Protein AF-A0A9P0KLL9-F1 (afdb_monomer_lite)

Sequence (148 aa):
MRATLGLKLNLAKDNGVITVTLPPHCSHRLQPLDISVFAPFKANYNTAVDSWLLHHPGNPLSIYEIAACVGIAFERSMTPSNIKSGFKKAGIYPFDRNVFTDDDFLCSSVTDREFININNTEVSIVDENTSSSSKVAQTVTNDTLNDQ

pLDDT: mean 76.07, std 23.39, range [25.08, 97.12]

Radius of gyration: 29.49 Å; chains: 1; bounding box: 62×68×82 Å

InterPro domains:
  IPR004875 DDE superfamily endonuclease domain [PF03184] (13-87)

Organism: Acanthoscelides obtectus (NCBI:txid200917)

Secondary structure (DSSP, 8-state):
-HHHHHHHHHHHHHTTPPPPPPPTT-HHHH-HIIIIIHHHHHHHHHHHHHHHHHHSTTPPP-HHHHHHHHHHHHHHHS-HHHHHHHHHHTTTTTT-GGGS-HHHHGGGGGGPPP---TTS----------------------------

Structure (mmCIF, N/CA/C/O backbone):
data_AF-A0A9P0KLL9-F1
#
_entry.id   AF-A0A9P0KLL9-F1
#
loop_
_atom_site.group_PDB
_atom_site.id
_atom_site.type_symbol
_atom_site.label_atom_id
_atom_site.label_alt_id
_atom_site.label_comp_id
_atom_site.label_asym_id
_atom_site.label_entity_id
_atom_site.label_seq_id
_atom_site.pdbx_PDB_ins_code
_atom_site.Cartn_x
_atom_site.Cartn_y
_atom_site.Cartn_z
_atom_site.occupancy
_atom_site.B_iso_or_equiv
_atom_site.auth_seq_id
_atom_site.auth_comp_id
_atom_site.auth_asym_id
_atom_site.auth_atom_id
_atom_site.pdbx_PDB_model_num
ATOM 1 N N . MET A 1 1 ? -26.943 -3.746 -10.048 1.00 51.50 1 MET A N 1
ATOM 2 C CA . MET A 1 1 ? -25.761 -3.629 -9.157 1.00 51.50 1 MET A CA 1
ATOM 3 C C . MET A 1 1 ? -25.981 -4.185 -7.739 1.00 51.50 1 MET A C 1
ATOM 5 O O . MET A 1 1 ? -25.050 -4.763 -7.200 1.00 51.50 1 MET A O 1
ATOM 9 N N . ARG A 1 2 ? -27.183 -4.085 -7.134 1.00 49.59 2 ARG A N 1
ATOM 10 C CA . ARG A 1 2 ? -27.468 -4.601 -5.770 1.00 49.59 2 ARG A CA 1
ATOM 11 C C . ARG A 1 2 ? -27.401 -6.134 -5.600 1.00 49.59 2 ARG A C 1
ATOM 13 O O . ARG A 1 2 ? -26.975 -6.594 -4.549 1.00 49.59 2 ARG A O 1
ATOM 20 N N . ALA A 1 3 ? -27.763 -6.921 -6.616 1.00 52.56 3 ALA A N 1
ATOM 21 C CA . ALA A 1 3 ? -27.830 -8.386 -6.496 1.00 52.56 3 ALA A CA 1
ATOM 22 C C . ALA A 1 3 ? -26.451 -9.074 -6.374 1.00 52.56 3 ALA A C 1
ATOM 24 O O . ALA A 1 3 ? -26.300 -10.049 -5.645 1.00 52.56 3 ALA A O 1
ATOM 25 N N . THR A 1 4 ? -25.419 -8.547 -7.039 1.00 58.06 4 THR A N 1
ATOM 26 C CA . THR A 1 4 ? -24.081 -9.169 -7.075 1.00 58.06 4 THR A CA 1
ATOM 27 C C . THR A 1 4 ? -23.281 -8.940 -5.788 1.00 58.06 4 THR A C 1
ATOM 29 O O . THR A 1 4 ? -22.448 -9.766 -5.424 1.00 58.06 4 THR A O 1
ATOM 32 N N . LEU A 1 5 ? -23.533 -7.830 -5.084 1.00 61.66 5 LEU A N 1
ATOM 33 C CA . LEU A 1 5 ? -22.906 -7.525 -3.791 1.00 61.66 5 LEU A CA 1
ATOM 34 C C . LEU A 1 5 ? -23.389 -8.477 -2.689 1.00 61.66 5 LEU A C 1
ATOM 36 O O . LEU A 1 5 ? -22.569 -8.975 -1.923 1.00 61.66 5 LEU A O 1
ATOM 40 N N . GLY A 1 6 ? -24.690 -8.789 -2.664 1.00 69.12 6 GLY A N 1
ATOM 41 C CA . GLY A 1 6 ? -25.258 -9.744 -1.707 1.00 69.12 6 GLY A CA 1
ATOM 42 C C . GLY A 1 6 ? -24.632 -11.135 -1.823 1.00 69.12 6 GLY A C 1
ATOM 43 O O . GLY A 1 6 ? -24.276 -11.729 -0.812 1.00 69.12 6 GLY A O 1
ATOM 44 N N . LEU A 1 7 ? -24.395 -11.613 -3.051 1.00 72.56 7 LEU A N 1
ATOM 45 C CA . LEU A 1 7 ? -23.780 -12.924 -3.288 1.00 72.56 7 LEU A CA 1
ATOM 46 C C . LEU A 1 7 ? -22.358 -13.024 -2.706 1.00 72.56 7 LEU A C 1
ATOM 48 O O . LEU A 1 7 ? -22.002 -14.040 -2.117 1.00 72.56 7 LEU A O 1
ATOM 52 N N . LYS A 1 8 ? -21.556 -11.959 -2.831 1.00 78.19 8 LYS A N 1
ATOM 53 C CA . LYS A 1 8 ? -20.176 -11.927 -2.318 1.00 78.19 8 LYS A CA 1
ATOM 54 C C . LYS A 1 8 ? -20.123 -11.862 -0.793 1.00 78.19 8 LYS A C 1
ATOM 56 O O . LYS A 1 8 ? -19.280 -12.514 -0.189 1.00 78.19 8 LYS A O 1
ATOM 61 N N . LEU A 1 9 ? -21.026 -11.096 -0.180 1.00 84.56 9 LEU A N 1
ATOM 62 C CA . LEU A 1 9 ? -21.125 -10.999 1.278 1.00 84.56 9 LEU A CA 1
ATOM 63 C C . LEU A 1 9 ? -21.615 -12.309 1.896 1.00 84.56 9 LEU A C 1
ATOM 65 O O . LEU A 1 9 ? -21.080 -12.726 2.919 1.00 84.56 9 LEU A O 1
ATOM 69 N N . ASN A 1 10 ? -22.578 -12.974 1.254 1.00 86.62 10 ASN A N 1
ATOM 70 C CA . ASN A 1 10 ? -23.039 -14.294 1.679 1.00 86.62 10 ASN A CA 1
ATOM 71 C C . ASN A 1 10 ? -21.893 -15.309 1.616 1.00 86.62 10 ASN A C 1
ATOM 73 O O . ASN A 1 10 ? -21.615 -15.959 2.613 1.00 86.62 10 ASN A O 1
ATOM 77 N N . LEU A 1 11 ? -21.136 -15.340 0.512 1.00 89.81 11 LEU A N 1
ATOM 78 C CA . LEU A 1 11 ? -19.970 -16.218 0.392 1.00 89.81 11 LEU A CA 1
ATOM 79 C C . LEU A 1 11 ? -18.906 -15.934 1.465 1.00 89.81 11 LEU A C 1
ATOM 81 O O . LEU A 1 11 ? -18.360 -16.865 2.050 1.00 89.81 11 LEU A O 1
ATOM 85 N N . ALA A 1 12 ? -18.609 -14.662 1.745 1.00 88.62 12 ALA A N 1
ATOM 86 C CA . ALA A 1 12 ? -17.678 -14.288 2.809 1.00 88.62 12 ALA A CA 1
ATOM 87 C C . ALA A 1 12 ? -18.175 -14.768 4.183 1.00 88.62 12 ALA A C 1
ATOM 89 O O . ALA A 1 12 ? -17.413 -15.369 4.939 1.00 88.62 12 ALA A O 1
ATOM 90 N N . LYS A 1 13 ? -19.466 -14.569 4.472 1.00 88.81 13 LYS A N 1
ATOM 91 C CA . LYS A 1 13 ? -20.107 -15.002 5.717 1.00 88.81 13 LYS A CA 1
ATOM 92 C C . LYS A 1 13 ? -20.065 -16.522 5.886 1.00 88.81 13 LYS A C 1
ATOM 94 O O . LYS A 1 13 ? -19.702 -16.988 6.962 1.00 88.81 13 LYS A O 1
ATOM 99 N N . ASP A 1 14 ? -20.366 -17.272 4.831 1.00 93.06 14 ASP A N 1
ATOM 100 C CA . ASP A 1 14 ? -20.361 -18.740 4.840 1.00 93.06 14 ASP A CA 1
ATOM 101 C C . ASP A 1 14 ? -18.948 -19.313 5.058 1.00 93.06 14 ASP A C 1
ATOM 103 O O . ASP A 1 14 ? -18.797 -20.395 5.617 1.00 93.06 14 ASP A O 1
ATOM 107 N N . ASN A 1 15 ? -17.903 -18.561 4.687 1.00 93.00 15 ASN A N 1
ATOM 108 C CA . ASN A 1 15 ? -16.495 -18.910 4.920 1.00 93.00 15 ASN A CA 1
ATOM 109 C C . ASN A 1 15 ? -15.908 -18.301 6.211 1.00 93.00 1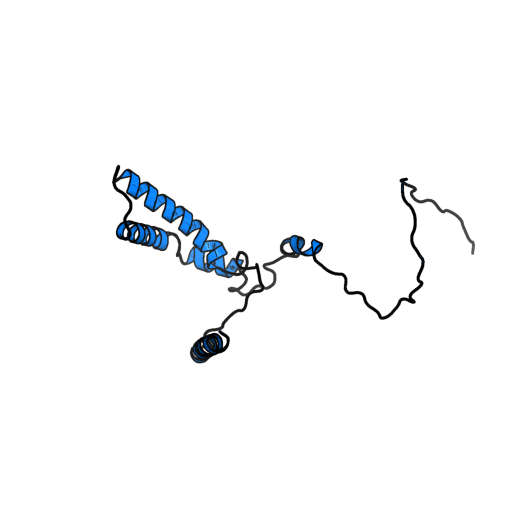5 ASN A C 1
ATOM 111 O O . ASN A 1 15 ? -14.697 -18.361 6.422 1.00 93.00 15 ASN A O 1
ATOM 115 N N . GLY A 1 16 ? -16.727 -17.683 7.072 1.00 91.00 16 GLY A N 1
ATOM 116 C CA . GLY A 1 16 ? -16.264 -17.084 8.330 1.00 91.00 16 GLY A CA 1
ATOM 117 C C . GLY A 1 16 ? -15.412 -15.818 8.165 1.00 91.00 16 GLY A C 1
ATOM 118 O O . GLY A 1 16 ? -14.706 -15.421 9.092 1.00 91.00 16 GLY A O 1
ATOM 119 N N . VAL A 1 17 ? -15.463 -15.164 7.002 1.00 90.81 17 VAL A N 1
ATOM 120 C CA . VAL A 1 17 ? -14.743 -13.915 6.731 1.00 90.81 17 VAL A CA 1
ATOM 121 C C . VAL A 1 17 ? -15.547 -12.730 7.260 1.00 90.81 17 VAL A C 1
ATOM 123 O O . VAL A 1 17 ? -16.651 -12.434 6.797 1.00 90.81 17 VAL A O 1
ATOM 126 N N . ILE A 1 18 ? -14.965 -12.001 8.210 1.00 87.62 18 ILE A N 1
ATOM 127 C CA . ILE A 1 18 ? -15.554 -10.777 8.757 1.00 87.62 18 ILE A CA 1
ATOM 128 C C . ILE A 1 18 ? -15.317 -9.634 7.769 1.00 87.62 18 ILE A C 1
ATOM 130 O O . ILE A 1 18 ? -14.180 -9.258 7.493 1.00 87.62 18 ILE A O 1
ATOM 134 N N . THR A 1 19 ? -16.401 -9.065 7.242 1.00 87.19 19 THR A N 1
ATOM 135 C CA . THR A 1 19 ? -16.330 -7.902 6.349 1.00 87.19 19 THR A CA 1
ATOM 136 C C . THR A 1 19 ? -16.503 -6.618 7.153 1.00 87.19 19 THR A C 1
ATOM 138 O O . THR A 1 19 ? -17.522 -6.434 7.817 1.00 87.19 19 THR A O 1
ATOM 141 N N . VAL A 1 20 ? -15.525 -5.715 7.071 1.00 84.62 20 VAL A N 1
ATOM 142 C CA . VAL A 1 20 ? -15.559 -4.408 7.741 1.00 84.62 20 VAL A CA 1
ATOM 143 C C . VAL A 1 20 ? -15.996 -3.338 6.744 1.00 84.62 20 VAL A C 1
ATOM 145 O O . VAL A 1 20 ? -15.449 -3.248 5.646 1.00 84.62 20 VAL A O 1
ATOM 148 N N . THR A 1 21 ? -16.978 -2.519 7.125 1.00 85.19 21 THR A N 1
ATOM 149 C CA . THR A 1 21 ? -17.396 -1.353 6.333 1.00 85.19 21 THR A CA 1
ATOM 150 C C . THR A 1 21 ? -16.693 -0.116 6.868 1.00 85.19 21 THR A C 1
ATOM 152 O O . THR A 1 21 ? -16.770 0.164 8.061 1.00 85.19 21 THR A O 1
ATOM 155 N N . LEU A 1 22 ? -16.007 0.610 5.988 1.00 83.12 22 LEU A N 1
ATOM 156 C CA . LEU A 1 22 ? -15.314 1.843 6.343 1.00 83.12 22 LEU A CA 1
ATOM 157 C C . LEU A 1 22 ? -16.194 3.056 6.009 1.00 83.12 22 LEU A C 1
ATOM 159 O O . LEU A 1 22 ? -16.860 3.041 4.969 1.00 83.12 22 LEU A O 1
ATOM 163 N N . PRO A 1 23 ? -16.196 4.105 6.848 1.00 81.56 23 PRO A N 1
ATOM 164 C CA . PRO A 1 23 ? -16.811 5.376 6.497 1.00 81.56 23 PRO A CA 1
ATOM 165 C C . PRO A 1 23 ? -16.180 5.969 5.223 1.00 81.56 23 PRO A C 1
ATOM 167 O O . PRO A 1 23 ? -15.019 5.679 4.899 1.00 81.56 23 PRO A O 1
ATOM 170 N N . PRO A 1 24 ? -16.939 6.784 4.470 1.00 80.00 24 PRO A N 1
ATOM 171 C CA . PRO A 1 24 ? -16.434 7.417 3.258 1.00 80.00 24 PRO A CA 1
ATOM 172 C C . PRO A 1 24 ? -15.208 8.293 3.557 1.00 80.00 24 PRO A C 1
ATOM 174 O O . PRO A 1 24 ? -15.094 8.874 4.628 1.00 80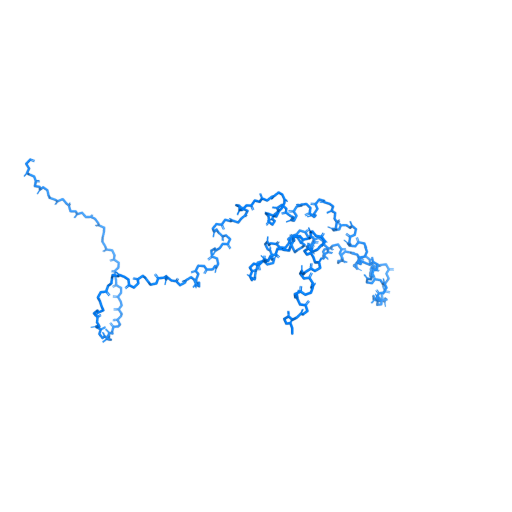.00 24 PRO A O 1
ATOM 177 N N . HIS A 1 25 ? -14.289 8.387 2.590 1.00 77.00 25 HIS A N 1
ATOM 178 C CA . HIS A 1 25 ? -13.059 9.198 2.652 1.00 77.00 25 HIS A CA 1
ATOM 179 C C . HIS A 1 25 ? -12.031 8.828 3.745 1.00 77.00 25 HIS A C 1
ATOM 181 O O . HIS A 1 25 ? -11.017 9.509 3.893 1.00 77.00 25 HIS A O 1
ATOM 187 N N . CYS A 1 26 ? -12.189 7.691 4.427 1.00 79.56 26 CYS A N 1
ATOM 188 C CA . CYS A 1 26 ? -11.271 7.254 5.487 1.00 79.56 26 CYS A CA 1
ATOM 189 C C . CYS A 1 26 ? -10.224 6.207 5.052 1.00 79.56 26 CYS A C 1
ATOM 191 O O . CYS A 1 26 ? -9.555 5.621 5.905 1.00 79.56 26 CYS A O 1
ATOM 193 N N . SER A 1 27 ? -10.035 5.958 3.748 1.00 82.50 27 SER A N 1
ATOM 194 C CA . SER A 1 27 ? -9.109 4.913 3.264 1.00 82.50 27 SER A CA 1
ATOM 195 C C . SER A 1 27 ? -7.678 5.101 3.780 1.00 82.50 27 SER A C 1
ATOM 197 O O . SER A 1 27 ? -7.089 4.180 4.337 1.00 82.50 27 SER A O 1
ATOM 199 N N . HIS A 1 28 ? -7.179 6.339 3.745 1.00 81.81 28 HIS A N 1
ATOM 200 C CA . HIS A 1 28 ? -5.840 6.733 4.201 1.00 81.81 28 HIS A CA 1
ATOM 201 C C . HIS A 1 28 ? -5.576 6.560 5.717 1.00 81.81 28 HIS A C 1
ATOM 203 O O . HIS A 1 28 ? -4.471 6.836 6.198 1.00 81.81 28 HIS A O 1
ATOM 209 N N . ARG A 1 29 ? -6.595 6.159 6.485 1.00 82.25 29 ARG A N 1
ATOM 210 C CA . ARG A 1 29 ? -6.558 5.965 7.944 1.00 82.25 29 ARG A CA 1
ATOM 211 C C . ARG A 1 29 ? -6.951 4.557 8.364 1.00 82.25 29 ARG A C 1
ATOM 213 O O . ARG A 1 29 ? -6.419 4.056 9.344 1.00 82.25 29 ARG A O 1
ATOM 220 N N . LEU A 1 30 ? -7.870 3.930 7.632 1.00 85.69 30 LEU A N 1
ATOM 221 C CA . LEU A 1 30 ? -8.467 2.653 8.018 1.00 85.69 30 LEU A CA 1
ATOM 222 C C . LEU A 1 30 ? -8.073 1.481 7.120 1.00 85.69 30 LEU A C 1
ATOM 224 O O . LEU A 1 30 ? -8.311 0.344 7.510 1.00 85.69 30 LEU A O 1
ATOM 228 N N . GLN A 1 31 ? -7.491 1.708 5.938 1.00 90.38 31 GLN A N 1
ATOM 229 C CA . GLN A 1 31 ? -7.033 0.619 5.071 1.00 90.38 31 GLN A CA 1
ATOM 230 C C . GLN A 1 31 ? -5.554 0.318 5.346 1.00 90.38 31 GLN A C 1
ATOM 232 O O . GLN A 1 31 ? -4.693 1.095 4.932 1.00 90.38 31 GLN A O 1
ATOM 237 N N . PRO A 1 32 ? -5.211 -0.819 5.991 1.00 90.12 32 PRO A N 1
ATOM 238 C CA . PRO A 1 32 ? -3.824 -1.150 6.340 1.00 90.12 32 PRO A CA 1
ATOM 239 C C . PRO A 1 32 ? -2.862 -1.092 5.150 1.00 90.12 32 PRO A C 1
ATOM 241 O O . PRO A 1 32 ? -1.712 -0.681 5.290 1.00 90.12 32 PRO A O 1
ATOM 244 N N . LEU A 1 33 ? -3.356 -1.471 3.970 1.00 89.94 33 LEU A N 1
ATOM 245 C CA . LEU A 1 33 ? -2.595 -1.487 2.728 1.00 89.94 33 LEU A CA 1
ATOM 246 C C . LEU A 1 33 ? -2.168 -0.076 2.284 1.00 89.94 33 LEU A C 1
ATOM 248 O O . LEU A 1 33 ? -0.998 0.137 1.957 1.00 89.94 33 LEU A O 1
ATOM 252 N N . ASP A 1 34 ? -3.087 0.890 2.348 1.00 90.06 34 ASP A N 1
ATOM 253 C CA . ASP A 1 34 ? -2.813 2.294 2.026 1.00 90.06 34 ASP A CA 1
ATOM 254 C C . ASP A 1 34 ? -1.873 2.937 3.054 1.00 90.06 34 ASP A C 1
ATOM 256 O O . ASP A 1 34 ? -1.024 3.755 2.700 1.00 90.06 34 ASP A O 1
ATOM 260 N N . ILE A 1 35 ? -2.001 2.553 4.327 1.00 88.88 35 ILE A N 1
ATOM 261 C CA . ILE A 1 35 ? -1.278 3.174 5.444 1.00 88.88 35 ILE A CA 1
ATOM 262 C C . ILE A 1 35 ? 0.209 2.811 5.455 1.00 88.88 35 ILE A C 1
ATOM 264 O O . ILE A 1 35 ? 1.039 3.686 5.711 1.00 88.88 35 ILE A O 1
ATOM 268 N N . SER A 1 36 ? 0.558 1.534 5.263 1.00 90.69 36 SER A N 1
ATOM 269 C CA . SER A 1 36 ? 1.928 1.056 5.513 1.00 90.69 36 SER A CA 1
ATOM 270 C C . SER A 1 36 ? 2.601 0.360 4.337 1.00 90.69 36 SER A C 1
ATOM 272 O O . SER A 1 36 ? 3.826 0.287 4.319 1.00 90.69 36 SER A O 1
ATOM 274 N N . VAL A 1 37 ? 1.851 -0.154 3.361 1.00 91.12 37 VAL A N 1
ATOM 275 C CA . VAL A 1 37 ? 2.403 -1.048 2.330 1.00 91.12 37 VAL A CA 1
ATOM 276 C C . VAL A 1 37 ? 2.586 -0.339 0.993 1.00 91.12 37 VAL A C 1
ATOM 278 O O . VAL A 1 37 ? 3.614 -0.513 0.339 1.00 91.12 37 VAL A O 1
ATOM 281 N N . PHE A 1 38 ? 1.637 0.500 0.577 1.00 91.56 38 PHE A N 1
ATOM 282 C CA . PHE A 1 38 ? 1.735 1.176 -0.719 1.00 91.56 38 PHE A CA 1
ATOM 283 C C . PHE A 1 38 ? 2.823 2.242 -0.788 1.00 91.56 38 PHE A C 1
ATOM 285 O O . PHE A 1 38 ? 3.422 2.417 -1.849 1.00 91.56 38 PHE A O 1
ATOM 292 N N . ALA A 1 39 ? 3.118 2.925 0.317 1.00 91.62 39 ALA A N 1
ATOM 293 C CA . ALA A 1 39 ? 4.223 3.878 0.366 1.00 91.62 39 ALA A CA 1
ATOM 294 C C . ALA A 1 39 ? 5.586 3.211 0.065 1.00 91.62 39 ALA A C 1
ATOM 296 O O . ALA A 1 39 ? 6.228 3.615 -0.910 1.00 91.62 39 ALA A O 1
ATOM 297 N N . PRO A 1 40 ? 6.021 2.162 0.797 1.00 93.69 40 PRO A N 1
ATOM 298 C CA . PRO A 1 40 ? 7.266 1.468 0.474 1.00 93.69 40 PRO A CA 1
ATOM 299 C C . PRO A 1 40 ? 7.201 0.729 -0.865 1.00 93.69 40 PRO A C 1
ATOM 301 O O . PRO A 1 40 ? 8.213 0.668 -1.556 1.00 93.69 40 PRO A O 1
ATOM 304 N N . PHE A 1 41 ? 6.032 0.227 -1.281 1.00 95.81 41 PHE A N 1
ATOM 305 C CA . PHE A 1 41 ? 5.880 -0.409 -2.593 1.00 95.81 41 PHE A CA 1
ATOM 306 C C . PHE A 1 41 ? 6.205 0.543 -3.740 1.00 95.81 41 PHE A C 1
ATOM 308 O O . PHE A 1 41 ? 7.011 0.195 -4.597 1.00 95.81 41 PHE A O 1
ATOM 315 N N . LYS A 1 42 ? 5.647 1.759 -3.735 1.00 94.56 42 LYS A N 1
ATOM 316 C CA . LYS A 1 42 ? 5.939 2.771 -4.762 1.00 94.56 42 LYS A CA 1
ATOM 317 C C . LYS A 1 42 ? 7.421 3.142 -4.783 1.00 94.56 42 LYS A C 1
ATOM 319 O O . LYS A 1 42 ? 8.009 3.215 -5.855 1.00 94.56 42 LYS A O 1
ATOM 324 N N . ALA A 1 43 ? 8.029 3.329 -3.611 1.00 95.75 43 ALA A N 1
ATOM 325 C CA . ALA A 1 43 ? 9.450 3.650 -3.510 1.00 95.75 43 ALA A CA 1
ATOM 326 C C . ALA A 1 43 ? 10.331 2.526 -4.083 1.00 95.75 43 ALA A C 1
ATOM 328 O O . ALA A 1 43 ? 11.158 2.773 -4.957 1.00 95.75 43 ALA A O 1
ATOM 329 N N . ASN A 1 44 ? 10.103 1.284 -3.651 1.00 95.81 44 ASN A N 1
ATOM 330 C CA . ASN A 1 44 ? 10.863 0.125 -4.116 1.00 95.81 44 ASN A CA 1
ATOM 331 C C . ASN A 1 44 ? 10.633 -0.174 -5.602 1.00 95.81 44 ASN A C 1
ATOM 333 O O . ASN A 1 44 ? 11.563 -0.595 -6.285 1.00 95.81 44 ASN A O 1
ATOM 337 N N . TYR A 1 45 ? 9.417 0.049 -6.103 1.00 97.12 45 TYR A N 1
ATOM 338 C CA . TYR A 1 45 ? 9.099 -0.092 -7.519 1.00 97.12 45 TYR A CA 1
ATOM 339 C C . TYR A 1 45 ? 9.871 0.916 -8.365 1.00 97.12 45 TYR A C 1
ATOM 341 O O . TYR A 1 45 ? 10.519 0.517 -9.328 1.00 97.12 45 TYR A O 1
ATOM 349 N N . ASN A 1 46 ? 9.884 2.191 -7.966 1.00 96.12 46 ASN A N 1
ATOM 350 C CA . ASN A 1 46 ? 10.662 3.217 -8.658 1.00 96.12 46 ASN A CA 1
ATOM 351 C C . ASN A 1 46 ? 12.150 2.848 -8.683 1.00 96.12 46 ASN A C 1
ATOM 353 O O . ASN A 1 46 ? 12.752 2.826 -9.748 1.00 96.12 46 ASN A O 1
ATOM 357 N N . THR A 1 47 ? 12.716 2.420 -7.549 1.00 96.44 47 THR A N 1
ATOM 358 C CA . THR A 1 47 ? 14.111 1.954 -7.496 1.00 96.44 47 THR A CA 1
ATOM 359 C C . THR A 1 47 ? 14.376 0.745 -8.401 1.00 96.44 47 THR A C 1
ATOM 361 O O . THR A 1 47 ? 15.443 0.656 -9.007 1.00 96.44 47 THR A O 1
ATOM 364 N N . ALA A 1 48 ? 13.437 -0.201 -8.501 1.00 95.50 48 ALA A N 1
ATOM 365 C CA . ALA A 1 48 ? 13.580 -1.363 -9.378 1.00 95.50 48 ALA A CA 1
ATOM 366 C C . ALA A 1 48 ? 13.572 -0.959 -10.861 1.00 95.50 48 ALA A C 1
ATOM 368 O O . ALA A 1 48 ? 14.415 -1.435 -11.623 1.00 95.50 48 ALA A O 1
ATOM 369 N N . VAL A 1 49 ? 12.676 -0.047 -11.245 1.00 95.25 49 VAL A N 1
ATOM 370 C CA . VAL A 1 49 ? 12.600 0.498 -12.608 1.00 95.25 49 VAL A CA 1
ATOM 371 C C . VAL A 1 49 ? 13.856 1.299 -12.947 1.00 95.25 49 VAL A C 1
ATOM 373 O O . VAL A 1 49 ? 14.461 1.055 -13.988 1.00 95.25 49 VAL A O 1
ATOM 376 N N . ASP A 1 50 ? 14.296 2.191 -12.058 1.00 95.06 50 ASP A N 1
ATOM 377 C CA . ASP A 1 50 ? 15.503 3.004 -12.250 1.00 95.06 50 ASP A CA 1
ATOM 378 C C . ASP A 1 50 ? 16.747 2.124 -12.422 1.00 95.06 50 ASP A C 1
ATOM 380 O O . ASP A 1 50 ? 17.556 2.335 -13.327 1.00 95.06 50 ASP A O 1
ATOM 384 N N . SER A 1 51 ? 16.870 1.083 -11.591 1.00 95.06 51 SER A N 1
ATOM 385 C CA . SER A 1 51 ? 17.933 0.087 -11.720 1.00 95.06 51 SER A CA 1
ATOM 386 C C . SER A 1 51 ? 17.870 -0.609 -13.077 1.00 95.06 51 SER A C 1
ATOM 388 O O . SER A 1 51 ? 18.884 -0.708 -13.764 1.00 95.06 51 SER A O 1
ATOM 390 N N . TRP A 1 52 ? 16.693 -1.063 -13.511 1.00 95.12 52 TRP A N 1
ATOM 391 C CA . TRP A 1 52 ? 16.562 -1.752 -14.793 1.00 95.12 52 TRP A CA 1
ATOM 392 C C . TRP A 1 52 ? 16.961 -0.862 -15.978 1.00 95.12 52 TRP A C 1
ATOM 394 O O . TRP A 1 52 ? 17.724 -1.309 -16.838 1.00 95.12 52 TRP A O 1
ATOM 404 N N . LEU A 1 53 ? 16.508 0.396 -15.983 1.00 94.75 53 LEU A N 1
ATOM 405 C CA . LEU A 1 53 ? 16.813 1.380 -17.027 1.00 94.75 53 LEU A CA 1
ATOM 406 C C . LEU A 1 53 ? 18.311 1.690 -17.111 1.00 94.75 53 LEU A C 1
ATOM 408 O O . LEU A 1 53 ? 18.842 1.844 -18.209 1.00 94.75 53 LEU A O 1
ATOM 412 N N . LEU A 1 54 ? 19.006 1.731 -15.970 1.00 94.50 54 LEU A N 1
ATOM 413 C CA . LEU A 1 54 ? 20.453 1.947 -15.933 1.00 94.50 54 LEU A CA 1
ATOM 414 C C . LEU A 1 54 ? 21.233 0.794 -16.585 1.00 94.50 54 LEU A C 1
ATOM 416 O O . LEU A 1 54 ? 22.248 1.030 -17.238 1.00 94.50 54 LEU A O 1
ATOM 420 N N . HIS A 1 55 ? 20.755 -0.444 -16.433 1.00 93.50 55 HIS A N 1
ATOM 421 C CA . HIS A 1 55 ? 21.389 -1.627 -17.023 1.00 93.50 55 HIS A CA 1
ATOM 422 C C . HIS A 1 55 ? 21.004 -1.854 -18.498 1.00 93.50 55 HIS A C 1
ATOM 424 O O . HIS A 1 55 ? 21.702 -2.589 -19.193 1.00 93.50 55 HIS A O 1
ATOM 430 N N . HIS A 1 56 ? 19.930 -1.223 -18.987 1.00 91.88 56 HIS A N 1
ATOM 431 C CA . HIS A 1 56 ? 19.407 -1.399 -20.350 1.00 91.88 56 HIS A CA 1
ATOM 432 C C . HIS A 1 56 ? 19.172 -0.049 -21.052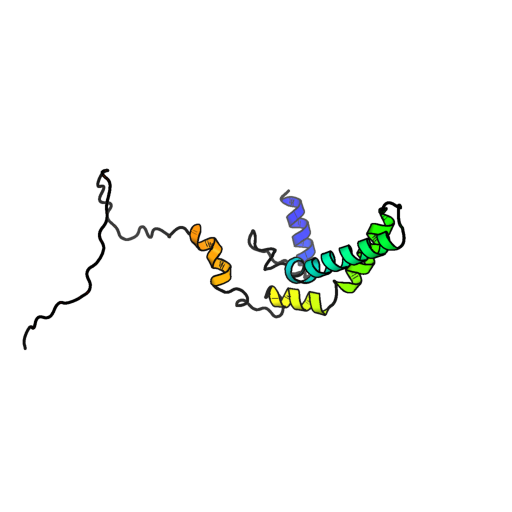 1.00 91.88 56 HIS A C 1
ATOM 434 O O . HIS A 1 56 ? 18.031 0.304 -21.370 1.00 91.88 56 HIS A O 1
ATOM 440 N N . PRO A 1 57 ? 20.238 0.727 -21.318 1.00 91.25 57 PRO A N 1
ATOM 441 C CA . PRO A 1 57 ? 20.103 2.044 -21.925 1.00 91.25 57 PRO A CA 1
ATOM 442 C C . PRO A 1 57 ? 19.490 1.953 -23.329 1.00 91.25 57 PRO A C 1
ATOM 444 O O . PRO A 1 57 ? 19.930 1.168 -24.166 1.00 91.25 57 PRO A O 1
ATOM 447 N N . GLY A 1 58 ? 18.482 2.788 -23.596 1.00 89.06 58 GLY A N 1
ATOM 448 C CA . GLY A 1 58 ? 17.817 2.873 -24.903 1.00 89.06 58 GLY A CA 1
ATOM 449 C C . GLY A 1 58 ? 16.743 1.812 -25.160 1.00 89.06 58 GLY A C 1
ATOM 450 O O . GLY A 1 58 ? 16.067 1.889 -26.186 1.00 89.06 58 GLY A O 1
ATOM 451 N N . ASN A 1 59 ? 16.532 0.874 -24.233 1.00 91.56 59 ASN A N 1
ATOM 452 C CA . ASN A 1 59 ? 15.474 -0.123 -24.349 1.00 91.56 59 ASN A CA 1
ATOM 453 C C . ASN A 1 59 ? 14.207 0.336 -23.609 1.00 91.56 59 ASN A C 1
ATOM 455 O O . ASN A 1 59 ? 14.285 0.733 -22.444 1.00 91.56 59 ASN A O 1
ATOM 459 N N . PRO A 1 60 ? 13.025 0.275 -24.247 1.00 89.75 60 PRO A N 1
ATOM 460 C CA . PRO A 1 60 ? 11.771 0.548 -23.562 1.00 89.75 60 PRO A CA 1
ATOM 461 C C . PRO A 1 60 ? 11.438 -0.576 -22.575 1.00 89.75 60 PRO A C 1
ATOM 463 O O . PRO A 1 60 ? 11.678 -1.752 -22.846 1.00 89.75 60 PRO A O 1
ATOM 466 N N . LEU A 1 61 ? 10.834 -0.209 -21.446 1.00 93.31 61 LEU A N 1
ATOM 467 C CA . LEU A 1 61 ? 10.330 -1.159 -20.457 1.00 93.31 61 LEU A CA 1
ATOM 468 C C . LEU A 1 61 ? 9.090 -1.870 -21.029 1.00 93.31 61 LEU A C 1
ATOM 470 O O . LEU A 1 61 ? 8.086 -1.210 -21.316 1.00 93.31 61 LEU A O 1
ATOM 474 N N . SER A 1 62 ? 9.131 -3.191 -21.210 1.00 94.94 62 SER A N 1
ATOM 475 C CA . SER A 1 62 ? 7.964 -3.958 -21.655 1.00 94.94 62 SER A CA 1
ATOM 476 C C . SER A 1 62 ? 7.126 -4.435 -20.464 1.00 94.94 62 SER A C 1
ATOM 478 O O . SER A 1 62 ? 7.487 -4.285 -19.294 1.00 94.94 62 SER A O 1
ATOM 480 N N . ILE A 1 63 ? 5.976 -5.045 -20.759 1.00 95.25 63 ILE A N 1
ATOM 481 C CA . ILE A 1 63 ? 5.089 -5.624 -19.742 1.00 95.25 63 ILE A CA 1
ATOM 482 C C . ILE A 1 63 ? 5.777 -6.704 -18.891 1.00 95.25 63 ILE A C 1
ATOM 484 O O . ILE A 1 63 ? 5.409 -6.887 -17.730 1.00 95.25 63 ILE A O 1
ATOM 488 N N . TYR A 1 64 ? 6.781 -7.397 -19.438 1.00 95.50 64 TYR A N 1
ATOM 489 C CA . TYR A 1 64 ? 7.508 -8.446 -18.726 1.00 95.50 64 TYR A CA 1
ATOM 490 C C . TYR A 1 64 ? 8.460 -7.855 -17.687 1.00 95.50 64 TYR A C 1
ATOM 492 O O . TYR A 1 64 ? 8.512 -8.335 -16.555 1.00 95.50 64 TYR A O 1
ATOM 500 N N . GLU A 1 65 ? 9.158 -6.770 -18.022 1.00 94.25 65 GLU A N 1
ATOM 501 C CA . GLU A 1 65 ? 10.048 -6.095 -17.079 1.00 94.25 65 GLU A CA 1
ATOM 502 C C . GLU A 1 65 ? 9.269 -5.307 -16.033 1.00 94.25 65 GLU A C 1
ATOM 504 O O . GLU A 1 65 ? 9.681 -5.277 -14.875 1.00 94.25 65 GLU A O 1
ATOM 509 N N . ILE A 1 66 ? 8.100 -4.760 -16.387 1.00 95.31 66 ILE A N 1
ATOM 510 C CA . ILE A 1 66 ? 7.155 -4.216 -15.400 1.00 95.31 66 ILE A CA 1
ATOM 511 C C . ILE A 1 66 ? 6.791 -5.299 -14.380 1.00 95.31 66 ILE A C 1
ATOM 513 O O . ILE A 1 66 ? 6.900 -5.063 -13.176 1.00 95.31 66 ILE A O 1
ATOM 517 N N . ALA A 1 67 ? 6.405 -6.496 -14.834 1.00 96.38 67 ALA A N 1
ATOM 518 C CA . ALA A 1 67 ? 6.064 -7.601 -13.940 1.00 96.38 67 ALA A CA 1
ATOM 519 C C . ALA A 1 67 ? 7.253 -8.022 -13.057 1.00 96.38 67 ALA A C 1
ATOM 521 O O . ALA A 1 67 ? 7.078 -8.245 -11.857 1.00 96.38 67 ALA A O 1
ATOM 522 N N . ALA A 1 68 ? 8.467 -8.060 -13.612 1.00 95.44 68 ALA A N 1
ATOM 523 C CA . ALA A 1 68 ? 9.683 -8.338 -12.849 1.00 95.44 68 ALA A CA 1
ATOM 524 C C . ALA A 1 68 ? 9.951 -7.267 -11.774 1.00 95.44 68 ALA A C 1
ATOM 526 O O . ALA A 1 68 ? 10.212 -7.601 -10.616 1.00 95.44 68 ALA A O 1
ATOM 527 N N . CYS A 1 69 ? 9.815 -5.982 -12.117 1.00 95.81 69 CYS A N 1
ATOM 528 C CA . CYS A 1 69 ? 9.971 -4.871 -11.175 1.00 95.81 69 CYS A CA 1
ATOM 529 C C . CYS A 1 69 ? 8.917 -4.915 -10.062 1.00 95.81 69 CYS A C 1
ATOM 531 O O . CYS A 1 69 ? 9.239 -4.674 -8.896 1.00 95.81 69 CYS A O 1
ATOM 533 N N . VAL A 1 70 ? 7.671 -5.275 -10.393 1.00 96.50 70 VAL A N 1
ATOM 534 C CA . VAL A 1 70 ? 6.608 -5.502 -9.403 1.00 96.50 70 VAL A CA 1
ATOM 535 C C . VAL A 1 70 ? 6.988 -6.630 -8.449 1.00 96.50 70 VAL A C 1
ATOM 537 O O . VAL A 1 70 ? 6.829 -6.451 -7.246 1.00 96.50 70 VAL A O 1
ATOM 540 N N . GLY A 1 71 ? 7.526 -7.748 -8.946 1.00 95.94 71 GLY A N 1
ATOM 541 C CA . GLY A 1 71 ? 7.985 -8.860 -8.104 1.00 95.94 71 GLY A CA 1
ATOM 542 C C . GLY A 1 71 ? 9.032 -8.421 -7.077 1.00 95.94 71 GLY A C 1
ATOM 543 O O . GLY A 1 71 ? 8.861 -8.642 -5.878 1.00 95.94 71 GLY A O 1
ATOM 544 N N . ILE A 1 72 ? 10.055 -7.689 -7.527 1.00 94.94 72 ILE A N 1
ATOM 545 C CA . ILE A 1 72 ? 11.116 -7.149 -6.659 1.00 94.94 72 ILE A CA 1
ATOM 546 C C . ILE A 1 72 ? 10.539 -6.192 -5.608 1.00 94.94 72 ILE A C 1
ATOM 548 O O . ILE A 1 72 ? 10.875 -6.263 -4.422 1.00 94.94 72 ILE A O 1
ATOM 552 N N . ALA A 1 73 ? 9.663 -5.277 -6.027 1.00 96.12 73 ALA A N 1
ATOM 553 C CA . ALA A 1 73 ? 9.047 -4.311 -5.127 1.00 96.12 73 ALA A CA 1
ATOM 554 C C . ALA A 1 73 ? 8.110 -4.983 -4.114 1.00 96.12 73 ALA A C 1
ATOM 556 O O . ALA A 1 73 ? 8.057 -4.567 -2.952 1.00 96.12 73 ALA A O 1
ATOM 557 N N . PHE A 1 74 ? 7.396 -6.028 -4.534 1.00 95.00 74 PHE A N 1
ATOM 558 C CA . PHE A 1 74 ? 6.461 -6.781 -3.709 1.00 95.00 74 PHE A CA 1
ATOM 559 C C . PHE A 1 74 ? 7.182 -7.457 -2.544 1.00 95.00 74 PHE A C 1
ATOM 561 O O . PHE A 1 74 ? 6.817 -7.209 -1.396 1.00 95.00 74 PHE A O 1
ATOM 568 N N . GLU A 1 75 ? 8.248 -8.216 -2.809 1.00 94.31 75 GLU A N 1
ATOM 569 C CA . GLU A 1 75 ? 9.017 -8.918 -1.769 1.00 94.31 75 GLU A CA 1
ATOM 570 C C . GLU A 1 75 ? 9.567 -7.969 -0.698 1.00 94.31 75 GLU A C 1
ATOM 572 O O . GLU A 1 75 ? 9.538 -8.271 0.496 1.00 94.31 75 GLU A O 1
ATOM 577 N N . ARG A 1 76 ? 10.018 -6.781 -1.109 1.00 92.56 76 ARG A N 1
ATOM 578 C CA . ARG A 1 76 ? 10.583 -5.774 -0.197 1.00 92.56 76 ARG A CA 1
ATOM 579 C C . ARG A 1 76 ? 9.535 -5.017 0.610 1.00 92.56 76 ARG A C 1
ATOM 581 O O . ARG A 1 76 ? 9.839 -4.508 1.687 1.00 92.56 76 ARG A O 1
ATOM 588 N N . SER A 1 77 ? 8.313 -4.908 0.097 1.00 92.88 77 SER A N 1
ATOM 589 C CA . SER A 1 77 ? 7.288 -4.021 0.665 1.00 92.88 77 SER A CA 1
ATOM 590 C C . SER A 1 77 ? 6.222 -4.778 1.446 1.00 92.88 77 SER A C 1
ATOM 592 O O . SER A 1 77 ? 5.747 -4.283 2.470 1.00 92.88 77 SER A O 1
ATOM 594 N N . MET A 1 78 ? 5.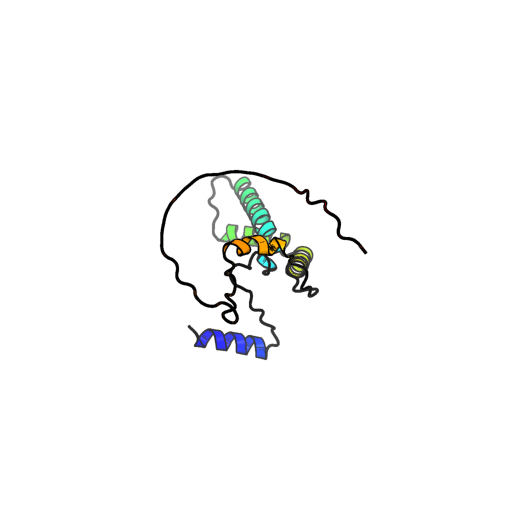893 -5.998 1.023 1.00 93.06 78 MET A N 1
ATOM 595 C CA . MET A 1 78 ? 4.880 -6.874 1.623 1.00 93.06 78 MET A CA 1
ATOM 596 C C . MET A 1 78 ? 5.452 -7.690 2.786 1.00 93.06 78 MET A C 1
ATOM 598 O O . MET A 1 78 ? 5.208 -8.888 2.923 1.00 93.06 78 MET A O 1
ATOM 602 N N . THR A 1 79 ? 6.248 -7.048 3.639 1.00 94.69 79 THR A N 1
ATOM 603 C CA . THR A 1 79 ? 6.860 -7.725 4.781 1.00 94.69 79 THR A CA 1
ATOM 604 C C . THR A 1 79 ? 5.845 -7.901 5.916 1.00 94.69 79 THR A C 1
ATOM 606 O O . THR A 1 79 ? 4.989 -7.033 6.124 1.00 94.69 79 THR A O 1
ATOM 609 N N . PRO A 1 80 ? 5.959 -8.966 6.736 1.00 94.56 80 PRO A N 1
ATOM 610 C CA . PRO A 1 80 ? 5.102 -9.140 7.908 1.00 94.56 80 PRO A CA 1
ATOM 611 C C . PRO A 1 80 ? 5.136 -7.944 8.866 1.00 94.56 80 PRO A C 1
ATOM 613 O O . PRO A 1 80 ? 4.136 -7.649 9.514 1.00 94.56 80 PRO A O 1
ATOM 616 N N . SER A 1 81 ? 6.274 -7.246 8.946 1.00 93.81 81 SER A N 1
ATOM 617 C CA . SER A 1 81 ? 6.426 -6.039 9.762 1.00 93.81 81 SER A CA 1
ATOM 618 C C . SER A 1 81 ? 5.538 -4.898 9.257 1.00 93.81 81 SER A C 1
ATOM 620 O O . SER A 1 81 ? 4.745 -4.350 10.025 1.00 93.81 81 SER A O 1
ATOM 622 N N . ASN A 1 82 ? 5.590 -4.599 7.953 1.00 92.50 82 ASN A N 1
ATOM 623 C CA . ASN A 1 82 ? 4.772 -3.547 7.345 1.00 92.50 82 ASN A CA 1
ATOM 624 C C . ASN A 1 82 ? 3.282 -3.863 7.457 1.00 92.50 82 ASN A C 1
ATOM 626 O O . ASN A 1 82 ? 2.495 -2.988 7.822 1.00 92.50 82 ASN A O 1
ATOM 630 N N . ILE A 1 83 ? 2.899 -5.118 7.213 1.00 93.06 83 ILE A N 1
ATOM 631 C CA . ILE A 1 83 ? 1.507 -5.564 7.322 1.00 93.06 83 ILE A CA 1
ATOM 632 C C . ILE A 1 83 ? 1.016 -5.386 8.764 1.00 93.06 83 ILE A C 1
ATOM 634 O O . ILE A 1 83 ? 0.037 -4.678 8.991 1.00 93.06 83 ILE A O 1
ATOM 638 N N . LYS A 1 84 ? 1.725 -5.935 9.761 1.00 94.38 84 LYS A N 1
ATOM 639 C CA . LYS A 1 84 ? 1.347 -5.799 11.181 1.00 94.38 84 LYS A CA 1
ATOM 640 C C . LYS A 1 84 ? 1.269 -4.336 11.622 1.00 94.38 84 LYS A C 1
ATOM 642 O O . LYS A 1 84 ? 0.334 -3.963 12.324 1.00 94.38 84 LYS A O 1
ATOM 647 N N . SER A 1 85 ? 2.217 -3.508 11.187 1.00 93.56 85 SER A N 1
ATOM 648 C CA . SER A 1 85 ? 2.223 -2.068 11.465 1.00 93.56 85 SER A CA 1
ATOM 649 C C . SER A 1 85 ? 0.985 -1.366 10.895 1.00 93.56 85 SER A C 1
ATOM 651 O O . SER A 1 85 ? 0.346 -0.584 11.597 1.00 93.56 85 SER A O 1
ATOM 653 N N . GLY A 1 86 ? 0.585 -1.701 9.663 1.00 93.38 86 GLY A N 1
ATOM 654 C CA . GLY A 1 86 ? -0.615 -1.150 9.027 1.00 93.38 86 GLY A CA 1
ATOM 655 C C . GLY A 1 86 ? -1.894 -1.504 9.779 1.00 93.38 86 GLY A C 1
ATOM 656 O O . GLY A 1 86 ? -2.718 -0.630 10.033 1.00 93.38 86 GLY A O 1
ATOM 657 N N . PHE A 1 87 ? -2.041 -2.765 10.198 1.00 93.00 87 PHE A N 1
ATOM 658 C CA . PHE A 1 87 ? -3.201 -3.212 10.980 1.00 93.00 87 PHE A CA 1
ATOM 659 C C . PHE A 1 87 ? -3.267 -2.566 12.365 1.00 93.00 87 PHE A C 1
ATOM 661 O O . PHE A 1 87 ? -4.354 -2.189 12.806 1.00 93.00 87 PHE A O 1
ATOM 668 N N . LYS A 1 88 ? -2.114 -2.393 13.020 1.00 93.38 88 LYS A N 1
ATOM 669 C CA . LYS A 1 88 ? -2.020 -1.705 14.311 1.00 93.38 88 LYS A CA 1
ATOM 670 C C . LYS A 1 88 ? -2.400 -0.232 14.179 1.00 93.38 88 LYS A C 1
ATOM 672 O O . LYS A 1 88 ? -3.179 0.271 14.975 1.00 93.38 88 LYS A O 1
ATOM 677 N N . LYS A 1 89 ? -1.883 0.452 13.156 1.00 90.75 89 LYS A N 1
ATOM 678 C CA . LYS A 1 89 ? -2.157 1.874 12.910 1.00 90.75 89 LYS A CA 1
ATOM 679 C C . LYS A 1 89 ? -3.584 2.145 12.428 1.00 90.75 89 LYS A C 1
ATOM 681 O O . LYS A 1 89 ? -4.076 3.245 12.620 1.00 90.75 89 LYS A O 1
ATOM 686 N N . ALA A 1 90 ? -4.250 1.161 11.831 1.00 91.19 90 ALA A N 1
ATOM 687 C CA . ALA A 1 90 ? -5.676 1.243 11.525 1.00 91.19 90 ALA A CA 1
ATOM 688 C C . ALA A 1 90 ? -6.578 0.965 12.747 1.00 91.19 90 ALA A C 1
ATOM 690 O O . ALA A 1 90 ? -7.796 1.058 12.623 1.00 91.19 90 ALA A O 1
ATOM 691 N N . GLY A 1 91 ? -6.016 0.548 13.892 1.00 91.62 91 GLY A N 1
ATOM 692 C CA . GLY A 1 91 ? -6.784 0.121 15.069 1.00 91.62 91 GLY A CA 1
ATOM 693 C C . GLY A 1 91 ? -7.573 -1.175 14.870 1.00 91.62 91 GLY A C 1
ATOM 694 O O . GLY A 1 91 ? -8.458 -1.492 15.660 1.00 91.62 91 GLY A O 1
ATOM 695 N N . ILE A 1 92 ? -7.274 -1.936 13.810 1.00 91.19 92 ILE A N 1
ATOM 696 C CA . ILE A 1 92 ? -7.971 -3.188 13.488 1.00 91.19 92 ILE A CA 1
ATOM 697 C C . ILE A 1 92 ? -7.387 -4.340 14.306 1.00 91.19 92 ILE A C 1
ATOM 699 O O . ILE A 1 92 ? -8.135 -5.149 14.854 1.00 91.19 92 ILE A O 1
ATOM 703 N N . TYR A 1 93 ? -6.053 -4.436 14.370 1.00 90.38 93 TYR A N 1
ATOM 704 C CA . TYR A 1 93 ? -5.381 -5.485 15.134 1.00 90.38 93 TYR A CA 1
ATOM 705 C C . TYR A 1 93 ? -4.007 -5.048 15.682 1.00 90.38 93 TYR A C 1
ATOM 707 O O . TYR A 1 93 ? -3.106 -4.757 14.891 1.00 90.38 93 TYR A O 1
ATOM 715 N N . PRO A 1 94 ? -3.788 -5.091 17.012 1.00 92.25 94 PRO A N 1
ATOM 716 C CA . PRO A 1 94 ? -4.804 -5.282 18.052 1.00 92.25 94 PRO A CA 1
ATOM 717 C C . PRO A 1 94 ? -5.933 -4.252 17.927 1.00 92.25 94 PRO A C 1
ATOM 719 O O . PRO A 1 94 ? -5.688 -3.141 17.465 1.00 92.25 94 PRO A O 1
ATOM 722 N N . PHE A 1 95 ? -7.161 -4.647 18.270 1.00 90.94 95 PHE A N 1
ATOM 723 C CA . PHE A 1 95 ? -8.301 -3.743 18.155 1.00 90.94 95 PHE A CA 1
ATOM 724 C C . PHE A 1 95 ? -8.153 -2.594 19.152 1.00 90.94 95 PHE A C 1
ATOM 726 O O . PHE A 1 95 ? -8.053 -2.832 20.356 1.00 90.94 95 PHE A O 1
ATOM 733 N N . ASP A 1 96 ? -8.151 -1.368 18.643 1.00 91.06 96 ASP A N 1
ATOM 734 C CA . ASP A 1 96 ? -8.040 -0.158 19.444 1.00 91.06 96 ASP A CA 1
ATOM 735 C C . ASP A 1 96 ? -8.911 0.942 18.826 1.00 91.06 96 ASP A C 1
ATOM 737 O O . ASP A 1 96 ? -8.739 1.336 17.672 1.00 91.06 96 ASP A O 1
ATOM 741 N N . ARG A 1 97 ? -9.891 1.410 19.603 1.00 86.44 97 ARG A N 1
ATOM 742 C CA . ARG A 1 97 ? -10.828 2.466 19.195 1.00 86.44 97 ARG A CA 1
ATOM 743 C C . ARG A 1 97 ? -10.212 3.860 19.326 1.00 86.44 97 ARG A C 1
ATOM 745 O O . ARG A 1 97 ? -10.676 4.776 18.658 1.00 86.44 97 ARG A O 1
ATOM 752 N N . ASN A 1 98 ? -9.180 4.010 20.149 1.00 86.88 98 ASN A N 1
ATOM 753 C CA . ASN A 1 98 ? -8.589 5.298 20.508 1.00 86.88 98 ASN A CA 1
ATOM 754 C C . ASN A 1 98 ? -7.403 5.667 19.606 1.00 86.88 98 ASN A C 1
ATOM 756 O O . ASN A 1 98 ? -6.603 6.532 19.948 1.00 86.88 98 ASN A O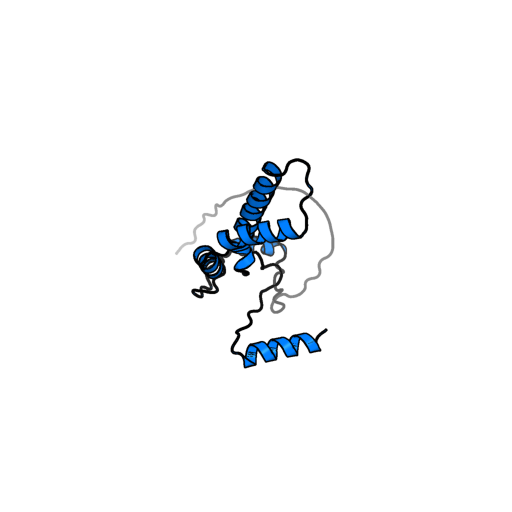 1
ATOM 760 N N . VAL A 1 99 ? -7.267 4.991 18.461 1.00 87.06 99 VAL A N 1
ATOM 761 C CA . VAL A 1 99 ? -6.200 5.258 17.487 1.00 87.06 99 VAL A CA 1
ATOM 762 C C . VAL A 1 99 ? -6.411 6.583 16.753 1.00 87.06 99 VAL A C 1
ATOM 764 O O . VAL A 1 99 ? -5.445 7.149 16.249 1.00 87.06 99 VAL A O 1
ATOM 767 N N . PHE A 1 100 ? -7.649 7.079 16.720 1.00 83.56 100 PHE A N 1
ATOM 768 C CA . PHE A 1 100 ? -7.995 8.389 16.176 1.00 83.56 100 PHE A CA 1
ATOM 769 C C . PHE A 1 100 ? -8.315 9.346 17.318 1.00 83.56 100 PHE A C 1
ATOM 771 O O . PHE A 1 100 ? -9.086 8.993 18.215 1.00 83.56 100 PHE A O 1
ATOM 778 N N . THR A 1 101 ? -7.726 10.536 17.284 1.00 83.00 101 THR A N 1
ATOM 779 C CA . THR A 1 101 ? -7.987 11.606 18.256 1.00 83.00 101 THR A CA 1
ATOM 780 C C . THR A 1 101 ? -8.933 12.644 17.664 1.00 83.00 101 THR A C 1
ATOM 782 O O . THR A 1 101 ? -9.161 12.663 16.456 1.00 83.00 101 THR A O 1
ATOM 785 N N . ASP A 1 102 ? -9.466 13.540 18.498 1.00 78.38 102 ASP A N 1
ATOM 786 C CA . ASP A 1 102 ? -10.332 14.637 18.036 1.00 78.38 102 ASP A CA 1
ATOM 787 C C . ASP A 1 102 ? -9.644 15.507 16.966 1.00 78.38 102 ASP A C 1
ATOM 789 O O . ASP A 1 102 ? -10.299 16.022 16.059 1.00 78.38 102 ASP A O 1
ATOM 793 N N . ASP A 1 103 ? -8.308 15.581 16.999 1.00 79.94 103 ASP A N 1
ATOM 794 C CA . ASP A 1 103 ? -7.524 16.297 15.997 1.00 79.94 103 ASP A CA 1
ATOM 795 C C . ASP A 1 103 ? -7.656 15.701 14.586 1.00 79.94 103 ASP A C 1
ATOM 797 O O . ASP A 1 103 ? -7.661 16.438 13.597 1.00 79.94 103 ASP A O 1
ATOM 801 N N . ASP A 1 104 ? -7.814 14.379 14.466 1.00 78.00 104 ASP A N 1
ATOM 802 C CA . ASP A 1 104 ? -8.039 13.718 13.173 1.00 78.00 104 ASP A CA 1
ATOM 803 C C . ASP A 1 104 ? -9.398 14.108 12.558 1.00 78.00 104 ASP A C 1
ATOM 805 O O . ASP A 1 104 ? -9.590 13.990 11.344 1.00 78.00 104 ASP A O 1
ATOM 809 N N . PHE A 1 105 ? -10.329 14.608 13.378 1.00 75.44 105 PHE A N 1
ATOM 810 C CA . PHE A 1 105 ? -11.667 15.046 12.978 1.00 75.44 105 PHE A CA 1
ATOM 811 C C . PHE A 1 105 ? -11.801 16.575 12.881 1.00 75.44 105 PHE A C 1
ATOM 813 O O . PHE A 1 105 ? -12.827 17.072 12.420 1.00 75.44 105 PHE A O 1
ATOM 820 N N . LEU A 1 106 ? -10.760 17.353 13.204 1.00 77.50 106 LEU A N 1
ATOM 821 C CA . LEU A 1 106 ? -10.788 18.821 13.099 1.00 77.50 106 LEU A CA 1
ATOM 822 C C . LEU A 1 106 ? -11.185 19.312 11.702 1.00 77.50 106 LEU A C 1
ATOM 824 O O . LEU A 1 106 ? -11.888 20.313 11.577 1.00 77.50 106 LEU A O 1
ATOM 828 N N . CYS A 1 107 ? -10.774 18.611 10.641 1.00 72.12 107 CYS A N 1
ATOM 829 C CA . CYS A 1 107 ? -11.091 19.009 9.267 1.00 72.12 107 CYS A CA 1
ATOM 830 C C . CYS A 1 107 ? -12.593 18.941 8.934 1.00 72.12 107 CYS A C 1
ATOM 832 O O . CYS A 1 107 ? -13.023 19.641 8.018 1.00 72.12 107 CYS A O 1
ATOM 834 N N . SER A 1 108 ? -13.397 18.140 9.646 1.00 74.19 108 SER A N 1
ATOM 835 C CA . SER A 1 108 ? -14.852 18.088 9.432 1.00 74.19 108 SER A CA 1
ATOM 836 C C . SER A 1 108 ? -15.627 19.162 10.201 1.00 74.19 108 SER A C 1
ATOM 838 O O . SER A 1 108 ? -16.763 19.441 9.824 1.00 74.19 108 SER A O 1
ATOM 840 N N . SER A 1 109 ? -15.003 19.834 11.179 1.00 73.75 109 SER A N 1
ATOM 841 C CA . SER A 1 109 ? -15.653 20.862 12.017 1.00 73.75 109 SER A CA 1
ATOM 842 C C . SER A 1 109 ? -16.307 21.997 11.222 1.00 73.75 109 SER A C 1
ATOM 844 O O . SER A 1 109 ? -17.357 22.506 11.594 1.00 73.75 109 SER A O 1
ATOM 846 N N . VAL A 1 110 ? -15.735 22.357 10.069 1.00 75.94 110 VAL A N 1
ATOM 847 C CA . VAL A 1 110 ? -16.248 23.425 9.189 1.00 75.94 110 VAL A CA 1
ATOM 848 C C . VAL A 1 110 ? -17.580 23.043 8.525 1.00 75.94 110 VAL A C 1
ATOM 850 O O . VAL A 1 110 ? -18.331 23.909 8.079 1.00 75.94 110 VAL A O 1
ATOM 853 N N . THR A 1 111 ? -17.879 21.747 8.438 1.00 78.81 111 THR A N 1
ATOM 854 C CA . THR A 1 111 ? -19.117 21.222 7.846 1.00 78.81 111 THR A CA 1
ATOM 855 C C . THR A 1 111 ? -20.134 20.748 8.875 1.00 78.81 111 THR A C 1
ATOM 857 O O . THR A 1 111 ? -21.249 20.380 8.489 1.00 78.81 111 THR A O 1
ATOM 860 N N . ASP A 1 112 ? -19.774 20.762 10.157 1.00 77.62 112 ASP A N 1
ATOM 861 C CA . ASP A 1 112 ? -20.668 20.336 11.220 1.00 77.62 112 ASP A CA 1
ATOM 862 C C . ASP A 1 112 ? -21.842 21.314 11.308 1.00 77.62 112 ASP A C 1
ATOM 864 O O . ASP A 1 112 ? -21.687 22.529 11.422 1.00 77.62 112 ASP A O 1
ATOM 868 N N . ARG A 1 113 ? -23.055 20.774 11.181 1.00 78.31 113 ARG A N 1
ATOM 869 C CA . ARG A 1 113 ? -24.283 21.548 11.348 1.00 78.31 113 ARG A CA 1
ATOM 870 C C . ARG A 1 113 ? -24.727 21.407 12.787 1.00 78.31 113 ARG A C 1
ATOM 872 O O . ARG A 1 113 ? -24.946 20.287 13.247 1.00 78.31 113 ARG A O 1
ATOM 879 N N . GLU A 1 114 ? -24.907 22.531 13.469 1.00 79.19 114 GLU A N 1
ATOM 880 C CA . GLU A 1 114 ? -25.501 22.504 14.797 1.00 79.19 114 GLU A CA 1
ATOM 881 C C . GLU A 1 114 ? -26.911 21.914 14.717 1.00 79.19 114 GLU A C 1
ATOM 883 O O . GLU A 1 114 ? -27.742 22.314 13.894 1.00 79.19 114 GLU A O 1
ATOM 888 N N . PHE A 1 115 ? -27.180 20.922 15.563 1.00 68.94 115 PHE A N 1
ATOM 889 C CA . PHE A 1 115 ? -28.527 20.403 15.720 1.00 68.94 115 PHE A CA 1
ATOM 890 C C . PHE A 1 115 ? -29.376 21.488 16.379 1.00 68.94 115 PHE A C 1
ATOM 892 O O . PHE A 1 115 ? -29.251 21.742 17.576 1.00 68.94 115 PHE A O 1
ATOM 899 N N . ILE A 1 116 ? -30.258 22.118 15.602 1.00 72.94 116 ILE A N 1
ATOM 900 C CA . ILE A 1 116 ? -31.275 23.013 16.152 1.00 72.94 116 ILE A CA 1
ATOM 901 C C . ILE A 1 116 ? -32.179 22.169 17.052 1.00 72.94 116 ILE A C 1
ATOM 903 O O . ILE A 1 116 ? -32.941 21.322 16.580 1.00 72.94 116 ILE A O 1
ATOM 907 N N . ASN A 1 117 ? -32.085 22.384 18.360 1.00 61.38 117 ASN A N 1
ATOM 908 C CA . ASN A 1 117 ? -32.977 21.773 19.330 1.00 61.38 117 ASN A CA 1
ATOM 909 C C . ASN A 1 117 ? -34.271 22.602 19.358 1.00 61.38 117 ASN A C 1
ATOM 911 O O . ASN A 1 117 ? -34.342 23.627 20.030 1.00 61.38 117 ASN A O 1
ATOM 915 N N . ILE A 1 118 ? -35.288 22.191 18.591 1.00 64.88 118 ILE A N 1
ATOM 916 C CA . ILE A 1 118 ? -36.552 22.940 18.384 1.00 64.88 118 ILE A CA 1
ATOM 917 C C . ILE A 1 118 ? -37.453 22.936 19.645 1.00 64.88 118 ILE A C 1
ATOM 919 O O . ILE A 1 118 ? -38.634 23.253 19.590 1.00 64.88 118 ILE A O 1
ATOM 923 N N . ASN A 1 119 ? -36.921 22.605 20.821 1.00 58.56 119 ASN A N 1
ATOM 924 C CA . ASN A 1 119 ? -37.731 22.420 22.023 1.00 58.56 119 ASN A CA 1
ATOM 925 C C . ASN A 1 119 ? -37.692 23.584 23.016 1.00 58.56 119 ASN A C 1
ATOM 927 O O . ASN A 1 119 ? -38.218 23.409 24.108 1.00 58.56 119 ASN A O 1
ATOM 931 N N . ASN A 1 120 ? -37.111 24.749 22.693 1.00 53.75 120 ASN A N 1
ATOM 932 C CA . ASN A 1 120 ? -37.271 25.935 23.547 1.00 53.75 120 ASN A CA 1
ATOM 933 C C . ASN A 1 120 ? -36.791 27.250 22.900 1.00 53.75 120 ASN A C 1
ATOM 935 O O . ASN A 1 120 ? -35.795 27.815 23.340 1.00 53.75 120 ASN A O 1
ATOM 939 N N . THR A 1 121 ? -37.473 27.788 21.881 1.00 46.12 121 THR A N 1
ATOM 940 C CA . THR A 1 121 ? -37.462 29.254 21.664 1.00 46.12 121 THR A CA 1
ATOM 941 C C . THR A 1 121 ? -38.655 29.709 20.827 1.00 46.12 121 THR A C 1
ATOM 943 O O . THR A 1 121 ? -38.854 29.256 19.702 1.00 46.12 121 THR A O 1
ATOM 946 N N . GLU A 1 122 ? -39.445 30.614 21.397 1.00 46.78 122 GLU A N 1
ATOM 947 C CA . GLU A 1 122 ? -40.483 31.384 20.721 1.00 46.78 122 GLU A CA 1
ATOM 948 C C . GLU A 1 122 ? -39.884 32.158 19.538 1.00 46.78 122 GLU A C 1
ATOM 950 O O . GLU A 1 122 ? -38.888 32.872 19.670 1.00 46.78 122 GLU A O 1
ATOM 955 N N . VAL A 1 123 ? -40.497 32.008 18.366 1.00 40.72 123 VAL A N 1
ATOM 956 C CA . VAL A 1 123 ? -40.108 32.724 17.150 1.00 40.72 123 VAL A CA 1
ATOM 957 C C . VAL A 1 123 ? -40.562 34.179 17.280 1.00 40.72 123 VAL A C 1
ATOM 959 O O . VAL A 1 123 ? -41.733 34.484 17.072 1.00 40.72 123 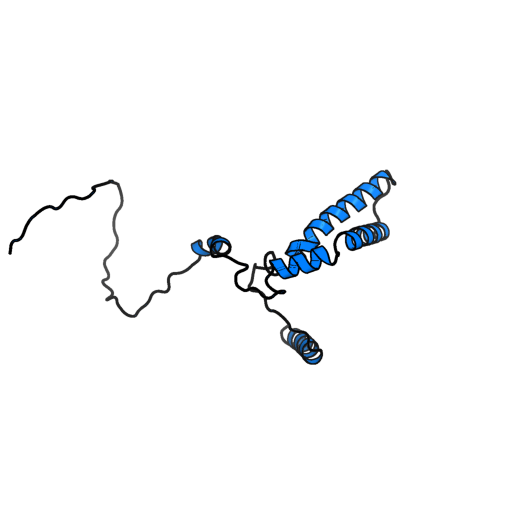VAL A O 1
ATOM 962 N N . SER A 1 124 ? -39.634 35.084 17.596 1.00 35.41 124 SER A N 1
ATOM 963 C CA . SER A 1 124 ? -39.812 36.522 17.368 1.00 35.41 124 SER A CA 1
ATOM 964 C C . SER A 1 124 ? -39.219 36.876 16.007 1.00 35.41 124 SER A C 1
ATOM 966 O O . SER A 1 124 ? -38.002 36.904 15.837 1.00 35.41 124 SER A O 1
ATOM 968 N N . ILE A 1 125 ? -40.090 37.105 15.026 1.00 44.22 125 ILE A N 1
ATOM 969 C CA . ILE A 1 125 ? -39.729 37.673 13.723 1.00 44.22 125 ILE A CA 1
ATOM 970 C C . ILE A 1 125 ? -39.325 39.132 13.957 1.00 44.22 125 ILE A C 1
ATOM 972 O O . ILE A 1 125 ? -40.129 39.897 14.486 1.00 44.22 125 ILE A O 1
ATOM 976 N N . VAL A 1 126 ? -38.112 39.523 13.563 1.00 33.97 126 VAL A N 1
ATOM 977 C CA . VAL A 1 126 ? -37.744 40.937 13.396 1.00 33.97 126 VAL A CA 1
ATOM 978 C C . VAL A 1 126 ? -36.837 41.109 12.180 1.00 33.97 126 VAL A C 1
ATOM 980 O O . VAL A 1 126 ? -35.870 40.371 11.993 1.00 33.97 126 VAL A O 1
ATOM 983 N N . ASP A 1 127 ? -37.247 42.070 11.357 1.00 30.48 127 ASP A N 1
ATOM 984 C CA . ASP A 1 127 ? -36.858 42.350 9.978 1.00 30.48 127 ASP A CA 1
ATOM 985 C C . ASP A 1 127 ? -35.432 42.906 9.779 1.00 30.48 127 ASP A C 1
ATOM 987 O O . ASP A 1 127 ? -34.779 43.402 10.698 1.00 30.48 127 ASP A O 1
ATOM 991 N N . GLU A 1 128 ? -34.986 42.846 8.518 1.00 32.69 128 GLU A N 1
ATOM 992 C CA . GLU A 1 128 ? -33.815 43.509 7.923 1.00 32.69 128 GLU A CA 1
ATOM 993 C C . GLU A 1 128 ? -33.556 44.939 8.441 1.00 32.69 128 GLU A C 1
ATOM 995 O O . GLU A 1 128 ? -34.449 45.783 8.361 1.00 32.69 128 GLU A O 1
ATOM 1000 N N . ASN A 1 129 ? -32.302 45.257 8.823 1.00 29.28 129 ASN A N 1
ATOM 1001 C CA . ASN A 1 129 ? -31.456 46.245 8.114 1.00 29.28 129 ASN A CA 1
ATOM 1002 C C . ASN A 1 129 ? -30.167 46.696 8.857 1.00 29.28 129 ASN A C 1
ATOM 1004 O O . ASN A 1 129 ? -30.169 46.982 10.049 1.00 29.28 129 ASN A O 1
ATOM 1008 N N . THR A 1 130 ? -29.113 46.909 8.050 1.00 29.28 130 THR A N 1
ATOM 1009 C CA . THR A 1 130 ? -28.071 47.965 8.169 1.00 29.28 130 THR A CA 1
ATOM 1010 C C . THR A 1 130 ? -26.812 47.749 9.039 1.00 29.28 130 THR A C 1
ATOM 1012 O O . THR A 1 130 ? -26.753 48.029 10.228 1.00 29.28 130 THR A O 1
ATOM 1015 N N . SER A 1 131 ? -25.750 47.345 8.328 1.00 33.03 131 SER A N 1
ATOM 1016 C CA . SER A 1 131 ? -24.358 47.846 8.301 1.00 33.03 131 SER A CA 1
ATOM 1017 C C . SER A 1 131 ? -23.650 48.456 9.536 1.00 33.03 131 SER A C 1
ATOM 1019 O O . SER A 1 131 ? -23.983 49.536 10.014 1.00 33.03 131 SER A O 1
ATOM 1021 N N . SER A 1 132 ? -22.442 47.906 9.744 1.00 29.58 132 SER A N 1
ATOM 1022 C CA . SER A 1 132 ? -21.133 48.576 9.921 1.00 29.58 132 SER A CA 1
ATOM 1023 C C . SER A 1 132 ? -20.654 49.096 11.294 1.00 29.58 132 SER A C 1
ATOM 1025 O O . SER A 1 132 ? -21.245 49.975 11.905 1.00 29.58 132 SER A O 1
ATOM 1027 N N . SER A 1 133 ? -19.430 48.638 11.609 1.00 28.98 133 SER A N 1
ATOM 1028 C CA . SER A 1 133 ? -18.343 49.277 12.379 1.00 28.98 133 SER A CA 1
ATOM 1029 C C . SER A 1 133 ? -18.297 49.176 13.916 1.00 28.98 133 SER A C 1
ATOM 1031 O O . SER A 1 133 ? -18.908 49.944 14.645 1.00 28.98 133 SER A O 1
ATOM 1033 N N . SER A 1 134 ? -17.430 48.250 14.357 1.00 29.58 134 SER A N 1
ATOM 1034 C CA . SER A 1 134 ? -16.302 48.417 15.304 1.00 29.58 134 SER A CA 1
ATOM 1035 C C . SER A 1 134 ? -16.459 49.212 16.616 1.00 29.58 134 SER A C 1
ATOM 1037 O O . SER A 1 134 ? -16.640 50.425 16.606 1.00 29.58 134 SER A O 1
ATOM 1039 N N . LYS A 1 135 ? -16.154 48.525 17.737 1.00 30.72 135 LYS A N 1
ATOM 1040 C CA . LYS A 1 135 ? -15.187 48.864 18.827 1.00 30.72 135 LYS A CA 1
ATOM 1041 C C . LYS A 1 135 ? -15.370 47.844 19.971 1.00 30.72 135 LYS A C 1
ATOM 1043 O O . LYS A 1 135 ? -16.469 47.685 20.473 1.00 30.72 135 LYS A O 1
ATOM 1048 N N . VAL A 1 136 ? -14.435 46.922 20.210 1.00 25.08 136 VAL A N 1
ATOM 1049 C CA . VAL A 1 136 ? -13.262 47.015 21.109 1.00 25.08 136 VAL A CA 1
ATOM 1050 C C . VAL A 1 136 ? -13.578 47.531 22.524 1.00 25.08 136 VAL A C 1
ATOM 1052 O O . VAL A 1 136 ? -13.775 48.724 22.716 1.00 25.08 136 VAL A O 1
ATOM 1055 N N . ALA A 1 137 ? -13.465 46.579 23.462 1.00 27.02 137 ALA A N 1
ATOM 1056 C CA . ALA A 1 137 ? -13.080 46.652 24.877 1.00 27.02 137 ALA A CA 1
ATOM 1057 C C . ALA A 1 137 ? -13.983 47.384 25.884 1.00 27.02 137 ALA A C 1
ATOM 1059 O O . ALA A 1 137 ? -14.127 48.598 25.827 1.00 27.02 137 ALA A O 1
ATOM 1060 N N . GLN A 1 138 ? -14.378 46.661 26.942 1.00 27.41 138 GLN A N 1
ATOM 1061 C CA . GLN A 1 138 ? -13.952 47.028 28.296 1.00 27.41 138 GLN A CA 1
ATOM 1062 C C . GLN A 1 138 ? -14.075 45.873 29.300 1.00 27.41 138 GLN A C 1
ATOM 1064 O O . GLN A 1 138 ? -15.066 45.151 29.367 1.00 27.41 138 GLN A O 1
ATOM 1069 N N . THR A 1 139 ? -12.989 45.723 30.049 1.00 26.39 139 THR A N 1
ATOM 1070 C CA . THR A 1 139 ? -12.735 44.794 31.144 1.00 26.39 139 THR A CA 1
ATOM 1071 C C . THR A 1 139 ? -13.344 45.337 32.441 1.00 26.39 139 THR A C 1
ATOM 1073 O O . THR A 1 139 ? -13.220 46.524 32.717 1.00 26.39 139 THR A O 1
ATOM 1076 N N . VAL A 1 140 ? -13.978 44.437 33.198 1.00 28.84 140 VAL A N 1
ATOM 1077 C CA . VAL A 1 140 ? -14.177 44.370 34.663 1.00 28.84 140 VAL A CA 1
ATOM 1078 C C . VAL A 1 140 ? -13.862 45.625 35.495 1.00 28.84 140 VAL A C 1
ATOM 1080 O O . VAL A 1 140 ? -12.697 45.974 35.622 1.00 28.84 140 VAL A O 1
ATOM 1083 N N . THR A 1 141 ? -14.876 46.143 36.203 1.00 26.84 141 THR A N 1
ATOM 1084 C CA . THR A 1 141 ? -14.872 46.408 37.664 1.00 26.84 141 THR A CA 1
ATOM 1085 C C . THR A 1 141 ? -16.291 46.769 38.113 1.00 26.84 141 THR A C 1
ATOM 1087 O O . THR A 1 141 ? -16.799 47.795 37.680 1.00 26.84 141 THR A O 1
ATOM 1090 N N . ASN A 1 142 ? -16.904 45.980 39.000 1.00 32.34 142 ASN A N 1
ATOM 1091 C CA . ASN A 1 142 ? -18.031 46.428 39.823 1.00 32.34 142 ASN A CA 1
ATOM 1092 C C . ASN A 1 142 ? -17.751 46.021 41.276 1.00 32.34 142 ASN A C 1
ATOM 1094 O O . ASN A 1 142 ? -18.027 44.891 41.669 1.00 32.34 142 ASN A O 1
ATOM 1098 N N . ASP A 1 143 ? -17.203 46.956 42.051 1.00 28.86 143 ASP A N 1
ATOM 1099 C CA . ASP A 1 143 ? -17.376 46.997 43.502 1.00 28.86 143 ASP A CA 1
ATOM 1100 C C . ASP A 1 143 ? -18.701 47.705 43.783 1.00 28.86 143 ASP A C 1
ATOM 1102 O O . ASP A 1 143 ? -18.845 48.849 43.361 1.00 28.86 143 ASP A O 1
ATOM 1106 N N . THR A 1 144 ? -19.636 47.095 44.519 1.00 32.72 144 THR A N 1
ATOM 1107 C CA . THR A 1 144 ? -20.264 47.734 45.697 1.00 32.72 144 THR A CA 1
ATOM 1108 C C . THR A 1 144 ? -21.070 46.719 46.516 1.00 32.72 144 THR A C 1
ATOM 1110 O O . THR A 1 144 ? -22.037 46.131 46.044 1.00 32.72 144 THR A O 1
ATOM 1113 N N . LEU A 1 145 ? -20.600 46.527 47.749 1.00 32.41 145 LEU A N 1
ATOM 1114 C CA . LEU A 1 145 ? -21.324 46.467 49.026 1.00 32.41 145 LEU A CA 1
ATOM 1115 C C . LEU A 1 145 ? -22.859 46.303 48.996 1.00 32.41 145 LEU A C 1
ATOM 1117 O O . LEU A 1 145 ? -23.573 47.156 48.478 1.00 32.41 145 LEU A O 1
ATOM 1121 N N . ASN A 1 146 ? -23.334 45.283 49.715 1.00 34.66 146 ASN A N 1
ATOM 1122 C CA . ASN A 1 146 ? -24.527 45.324 50.575 1.00 34.66 146 ASN A CA 1
ATOM 1123 C C . ASN A 1 146 ? -24.403 44.120 51.538 1.00 34.66 146 ASN A C 1
ATOM 1125 O O . ASN A 1 146 ? -24.471 42.980 51.091 1.00 34.66 146 ASN A O 1
ATOM 1129 N N . ASP A 1 147 ? -23.864 44.271 52.747 1.00 31.64 147 ASP A N 1
ATOM 1130 C CA . ASP A 1 147 ? -24.497 44.797 53.971 1.00 31.64 147 ASP A CA 1
ATOM 1131 C C . ASP A 1 147 ? -25.584 43.857 54.539 1.00 31.64 147 ASP A C 1
ATOM 1133 O O . ASP A 1 147 ? -26.775 44.033 54.285 1.00 31.64 147 ASP A O 1
ATOM 1137 N N . GLN A 1 148 ? -25.139 42.790 55.223 1.00 33.38 148 GLN A N 1
ATOM 1138 C CA . GLN A 1 148 ? -25.439 42.400 56.621 1.00 33.38 148 GLN A CA 1
ATOM 1139 C C . GLN A 1 148 ? -24.683 41.109 56.973 1.00 33.38 148 GLN A C 1
ATOM 1141 O O . GLN A 1 148 ? -24.680 40.174 56.141 1.00 33.38 148 GLN A O 1
#

Foldseek 3Di:
DVPVVVVVVVVCVVVVHDDDDDDPPCCCQQPLCNPQQVVQLVVQLVVQVVVVCVVPPPDDQDPVSSVVSSVRSCVVRVDPVSSQVSCVRNCNVVNDPPSDDVVNVPVCPVVDDDDPPVPDDDDDDDDDDDDDDDDDDDDDDDDDDDDD